Protein AF-A0A8T7M622-F1 (afdb_monomer_lite)

Organism: NCBI:txid3003348

pLDDT: mean 75.1, std 16.13, range [34.84, 95.69]

Structure (mmCIF, N/CA/C/O backbone):
data_AF-A0A8T7M622-F1
#
_entry.id   AF-A0A8T7M622-F1
#
loop_
_atom_site.group_PDB
_atom_site.id
_atom_site.type_symbol
_atom_site.label_atom_id
_atom_site.label_alt_id
_atom_site.label_comp_id
_atom_site.label_asym_id
_atom_site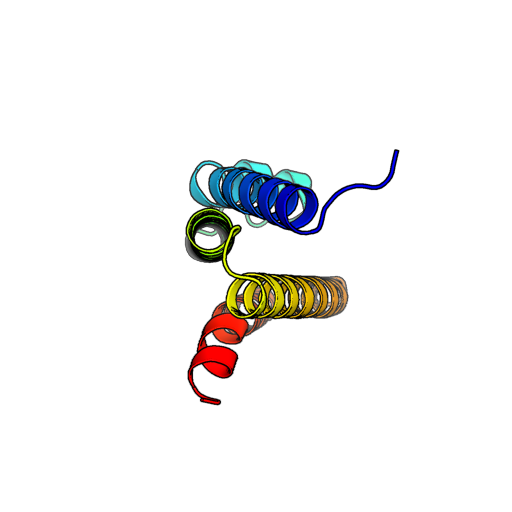.label_entity_id
_atom_site.label_seq_id
_atom_site.pdbx_PDB_ins_code
_atom_site.Cartn_x
_atom_site.Cartn_y
_atom_site.Cartn_z
_atom_site.occupancy
_atom_site.B_iso_or_equiv
_atom_site.auth_seq_id
_atom_site.auth_comp_id
_atom_site.auth_asym_id
_atom_site.auth_atom_id
_atom_site.pdbx_PDB_model_num
ATOM 1 N N . MET A 1 1 ? -14.118 21.130 11.053 1.00 65.12 1 MET A N 1
ATOM 2 C CA . MET A 1 1 ? -14.637 19.750 11.117 1.00 65.12 1 MET A CA 1
ATOM 3 C C . MET A 1 1 ? -13.432 18.848 11.308 1.00 65.12 1 MET A C 1
ATOM 5 O O . MET A 1 1 ? -12.622 18.761 10.395 1.00 65.12 1 MET A O 1
ATOM 9 N N . GLU A 1 2 ? -13.235 18.308 12.510 1.00 79.38 2 GLU A N 1
ATOM 10 C CA . GLU A 1 2 ? -12.122 17.390 12.788 1.00 79.38 2 GLU A CA 1
ATOM 11 C C . GLU A 1 2 ? -12.465 15.999 12.244 1.00 79.38 2 GLU A C 1
ATOM 13 O O . GLU A 1 2 ? -13.593 15.528 12.401 1.00 79.38 2 GLU A O 1
ATOM 18 N N . LEU A 1 3 ? -11.517 15.369 11.548 1.00 83.38 3 LEU A N 1
ATOM 19 C CA . LEU A 1 3 ? -11.685 14.012 11.035 1.00 83.38 3 LEU A CA 1
ATOM 20 C C . LEU A 1 3 ? -11.452 13.011 12.164 1.00 83.38 3 LEU A C 1
ATOM 22 O O . LEU A 1 3 ? -10.461 13.095 12.886 1.00 83.38 3 LEU A O 1
ATOM 26 N N . THR A 1 4 ? -12.343 12.033 12.280 1.00 90.38 4 THR A N 1
ATOM 27 C CA . THR A 1 4 ? -12.177 10.938 13.240 1.00 90.38 4 THR A CA 1
ATOM 28 C C . THR A 1 4 ? -11.049 9.996 12.811 1.00 90.38 4 THR A C 1
ATOM 30 O O . THR A 1 4 ? -10.760 9.825 11.625 1.00 90.38 4 THR A O 1
ATOM 33 N N . GLU A 1 5 ? -10.436 9.319 13.779 1.00 86.94 5 GLU A N 1
ATOM 34 C CA . GLU A 1 5 ? -9.385 8.318 13.545 1.00 86.94 5 GLU A CA 1
ATOM 35 C C . GLU A 1 5 ? -9.823 7.190 12.595 1.00 86.94 5 GLU A C 1
ATOM 37 O O . GLU A 1 5 ? -9.040 6.697 11.774 1.00 86.94 5 GLU A O 1
ATOM 42 N N . GLU A 1 6 ? -11.095 6.801 12.668 1.00 89.38 6 GLU A N 1
ATOM 43 C CA . GLU A 1 6 ? -11.695 5.827 11.759 1.00 89.38 6 GLU A CA 1
ATOM 44 C C . GLU A 1 6 ? -11.784 6.369 10.326 1.00 89.38 6 GLU A C 1
ATOM 46 O O . GLU A 1 6 ? -11.436 5.656 9.380 1.00 89.38 6 GLU A O 1
ATOM 51 N N . GLN A 1 7 ? -12.194 7.630 10.149 1.00 91.44 7 GLN A N 1
ATOM 52 C CA . GLN A 1 7 ? -12.256 8.277 8.835 1.00 91.44 7 GLN A CA 1
ATOM 53 C C . GLN A 1 7 ? -10.866 8.417 8.215 1.00 91.44 7 GLN A C 1
ATOM 55 O O . GLN A 1 7 ? -10.700 8.125 7.031 1.00 91.44 7 GLN A O 1
ATOM 60 N N . ILE A 1 8 ? -9.861 8.789 9.011 1.00 90.62 8 ILE A N 1
ATOM 61 C CA . ILE A 1 8 ? -8.465 8.866 8.562 1.00 90.62 8 ILE A CA 1
ATOM 62 C C . ILE A 1 8 ? -7.993 7.488 8.095 1.00 90.62 8 ILE A C 1
ATOM 64 O O . ILE A 1 8 ? -7.485 7.340 6.985 1.00 90.62 8 ILE A O 1
ATOM 68 N N . THR A 1 9 ? -8.202 6.457 8.912 1.00 90.44 9 THR A N 1
ATOM 69 C CA . THR A 1 9 ? -7.764 5.088 8.597 1.00 90.44 9 THR A CA 1
ATOM 70 C C . THR A 1 9 ? -8.478 4.535 7.370 1.00 90.44 9 THR A C 1
ATOM 72 O O . THR A 1 9 ? -7.855 3.885 6.533 1.00 90.44 9 THR A O 1
ATOM 75 N N . SER A 1 10 ? -9.768 4.831 7.225 1.00 93.06 10 SER A N 1
ATOM 76 C CA . SER A 1 10 ? -10.554 4.434 6.058 1.00 93.06 10 SER A CA 1
ATOM 77 C C . SER A 1 10 ? -10.083 5.146 4.796 1.00 93.06 10 SER A C 1
ATOM 79 O O . SER A 1 10 ? -9.887 4.496 3.774 1.00 93.06 10 SER A O 1
ATOM 81 N N . GLY A 1 11 ? -9.837 6.457 4.871 1.00 93.62 11 GLY A N 1
ATOM 82 C CA . GLY A 1 11 ? -9.311 7.238 3.754 1.00 93.62 11 GLY A CA 1
ATOM 83 C C . GLY A 1 11 ? -7.945 6.732 3.295 1.00 93.62 11 GLY A C 1
ATOM 84 O O . GLY A 1 11 ? -7.749 6.477 2.109 1.00 93.62 11 GLY A O 1
ATOM 85 N N . LEU A 1 12 ? -7.031 6.495 4.239 1.00 91.75 12 LEU A N 1
ATOM 86 C CA . LEU A 1 12 ? -5.716 5.916 3.959 1.00 91.75 12 LEU A CA 1
ATOM 87 C C . LEU A 1 12 ? -5.820 4.496 3.386 1.00 91.75 12 LEU A C 1
ATOM 89 O O . LEU A 1 12 ? -5.111 4.169 2.438 1.00 91.75 12 LEU A O 1
ATOM 93 N N . GLY A 1 13 ? -6.728 3.671 3.912 1.00 90.88 13 GLY A N 1
ATOM 94 C CA . GLY A 1 13 ? -6.964 2.318 3.418 1.00 90.88 13 GLY A CA 1
ATOM 95 C C . GLY A 1 13 ? -7.469 2.299 1.974 1.00 90.88 13 GLY A C 1
ATOM 96 O O . GLY A 1 13 ? -6.921 1.578 1.142 1.00 90.88 13 GLY A O 1
ATOM 97 N N . VAL A 1 14 ? -8.461 3.136 1.646 1.00 95.69 14 VAL A N 1
ATOM 98 C CA . VAL A 1 14 ? -8.970 3.289 0.270 1.00 95.69 14 VAL A CA 1
ATOM 99 C C . VAL A 1 14 ? -7.878 3.813 -0.661 1.00 95.69 14 VAL A C 1
ATOM 101 O O . VAL A 1 14 ? -7.702 3.273 -1.753 1.00 95.69 14 VAL A O 1
ATOM 104 N N . ALA A 1 15 ? -7.117 4.823 -0.232 1.00 92.12 15 ALA A N 1
ATOM 105 C CA . ALA A 1 15 ? -6.020 5.372 -1.021 1.00 92.12 15 ALA A CA 1
ATOM 106 C C . ALA A 1 15 ? -4.944 4.314 -1.318 1.00 92.12 15 ALA A C 1
ATOM 108 O O . ALA A 1 15 ? -4.518 4.189 -2.465 1.00 92.12 15 ALA A O 1
ATOM 109 N N . ALA A 1 16 ? -4.554 3.514 -0.321 1.00 89.75 16 ALA A N 1
ATOM 110 C CA . ALA A 1 16 ? -3.571 2.444 -0.478 1.00 89.75 16 ALA A CA 1
ATOM 111 C C . ALA A 1 16 ? -4.057 1.339 -1.434 1.00 89.75 16 ALA A C 1
ATOM 113 O O . ALA A 1 16 ? -3.309 0.925 -2.319 1.00 89.75 16 ALA A O 1
ATOM 114 N N . VAL A 1 17 ? -5.325 0.918 -1.334 1.00 92.69 17 VAL A N 1
ATOM 115 C CA . VAL A 1 17 ? -5.913 -0.040 -2.290 1.00 92.69 17 VAL A CA 1
ATOM 116 C C . VAL A 1 17 ? -5.957 0.539 -3.704 1.00 92.69 17 VAL A C 1
ATOM 118 O O . VAL A 1 17 ? -5.595 -0.152 -4.654 1.00 92.69 17 VAL A O 1
ATOM 121 N N . GLY A 1 18 ? -6.366 1.800 -3.862 1.00 92.56 18 GLY A N 1
ATOM 122 C CA . GLY A 1 18 ? -6.457 2.454 -5.169 1.00 92.56 18 GLY A CA 1
ATOM 123 C C . GLY A 1 18 ? -5.095 2.615 -5.848 1.00 92.56 18 GLY A C 1
ATOM 124 O O . GLY A 1 18 ? -4.920 2.206 -6.998 1.00 92.56 18 GLY A O 1
ATOM 125 N N . LEU A 1 19 ? -4.110 3.158 -5.126 1.00 87.44 19 LEU A N 1
ATOM 126 C CA . LEU A 1 19 ? -2.736 3.307 -5.615 1.00 87.44 19 LEU A CA 1
ATOM 127 C C . LEU A 1 19 ? -2.104 1.944 -5.915 1.00 87.44 19 LEU A C 1
ATOM 129 O O . LEU A 1 19 ? -1.558 1.743 -7.002 1.00 87.44 19 LEU A O 1
ATOM 133 N N . GLY A 1 20 ? -2.247 0.984 -4.999 1.00 87.62 20 GLY A N 1
ATOM 134 C CA . GLY A 1 20 ? -1.742 -0.369 -5.189 1.00 87.62 20 GLY A CA 1
ATOM 135 C C . GLY A 1 20 ? -2.377 -1.074 -6.391 1.00 87.62 20 GLY A C 1
ATOM 136 O O . GLY A 1 20 ? -1.682 -1.726 -7.171 1.00 87.62 20 GLY A O 1
ATOM 137 N N . GLY A 1 21 ? -3.678 -0.865 -6.611 1.00 90.06 21 GLY A N 1
ATOM 138 C CA . GLY A 1 21 ? -4.406 -1.323 -7.794 1.00 90.06 21 GLY A CA 1
ATOM 139 C C . GLY A 1 21 ? -3.820 -0.776 -9.093 1.00 90.06 21 GLY A C 1
ATOM 140 O O . GLY A 1 21 ? -3.595 -1.539 -10.032 1.00 90.06 21 GLY A O 1
ATOM 141 N N . MET A 1 22 ? -3.492 0.518 -9.143 1.00 87.88 22 MET A N 1
ATOM 142 C CA . MET A 1 22 ? -2.843 1.116 -10.315 1.00 87.88 22 MET A CA 1
ATOM 143 C C . MET A 1 22 ? -1.444 0.540 -10.566 1.00 87.88 22 MET A C 1
ATOM 145 O O . MET A 1 22 ? -1.111 0.235 -11.712 1.00 87.88 22 MET A O 1
ATOM 149 N N . PHE A 1 23 ? -0.642 0.317 -9.523 1.00 84.56 23 PHE A N 1
ATOM 150 C CA . PHE A 1 23 ? 0.667 -0.332 -9.659 1.00 84.56 23 PHE A CA 1
ATOM 151 C C . PHE A 1 23 ? 0.561 -1.795 -10.124 1.00 84.56 23 PHE A C 1
ATOM 153 O O . PHE A 1 23 ? 1.339 -2.234 -10.974 1.00 84.56 23 PHE A O 1
ATOM 160 N N . ALA A 1 24 ? -0.426 -2.543 -9.627 1.00 86.44 24 ALA A N 1
ATOM 161 C CA . ALA A 1 24 ? -0.647 -3.940 -9.994 1.00 86.44 24 ALA A CA 1
ATOM 162 C C . ALA A 1 24 ? -1.190 -4.106 -11.425 1.00 86.44 24 ALA A C 1
ATOM 164 O O . ALA A 1 24 ? -0.706 -4.941 -12.196 1.00 86.44 24 ALA A O 1
ATOM 165 N N . LEU A 1 25 ? -2.184 -3.303 -11.802 1.00 88.88 25 LEU A N 1
ATOM 166 C CA . LEU A 1 25 ? -2.871 -3.434 -13.086 1.00 88.88 25 LEU A CA 1
ATOM 167 C C . LEU A 1 25 ? -2.138 -2.702 -14.214 1.00 88.88 25 LEU A C 1
ATOM 169 O O . LEU A 1 25 ? -2.066 -3.208 -15.334 1.00 88.88 25 LEU A O 1
ATOM 173 N N . LEU A 1 26 ? -1.548 -1.540 -13.923 1.00 88.62 26 LEU A N 1
ATOM 174 C CA . LEU A 1 26 ? -0.972 -0.631 -14.916 1.00 88.62 26 LEU A CA 1
ATOM 175 C C . LEU A 1 26 ? 0.506 -0.276 -14.622 1.00 88.62 26 LEU A C 1
ATOM 177 O O . LEU A 1 26 ? 0.883 0.899 -14.674 1.00 88.62 26 LEU A O 1
ATOM 181 N N . PRO A 1 27 ? 1.410 -1.257 -14.401 1.00 80.56 27 PRO A N 1
ATOM 182 C CA . PRO A 1 27 ? 2.804 -0.982 -14.031 1.00 80.56 27 PRO A CA 1
ATOM 183 C C . PRO A 1 27 ? 3.574 -0.198 -15.107 1.00 80.56 27 PRO A C 1
ATOM 185 O O . PRO A 1 27 ? 4.491 0.561 -14.802 1.00 80.56 27 PRO A O 1
ATOM 188 N N . GLY A 1 28 ? 3.215 -0.354 -16.386 1.00 78.00 28 GLY A N 1
ATOM 189 C CA . GLY A 1 28 ? 3.824 0.404 -17.485 1.00 78.00 28 GLY A CA 1
ATOM 190 C C . GLY A 1 28 ? 3.459 1.892 -17.464 1.00 78.00 28 GLY A C 1
ATOM 191 O O . GLY A 1 28 ? 4.310 2.731 -17.751 1.00 78.00 28 GLY A O 1
ATOM 192 N N . PHE A 1 29 ? 2.221 2.220 -17.086 1.00 82.25 29 PHE A N 1
ATOM 193 C CA . PHE A 1 29 ? 1.767 3.602 -16.931 1.00 82.25 29 PHE A CA 1
ATOM 194 C C . PHE A 1 29 ? 2.435 4.262 -15.721 1.00 82.25 29 PHE A C 1
ATOM 196 O O . PHE A 1 29 ? 2.985 5.354 -15.841 1.00 82.25 29 PHE A O 1
ATOM 203 N N . MET A 1 30 ? 2.493 3.548 -14.593 1.00 77.81 30 MET A N 1
ATOM 204 C CA . MET A 1 30 ? 3.153 4.034 -13.379 1.00 77.81 30 MET A CA 1
ATOM 205 C C . MET A 1 30 ? 4.652 4.283 -13.581 1.00 77.81 30 MET A C 1
ATOM 207 O O . MET A 1 30 ? 5.165 5.299 -13.126 1.00 77.81 30 MET A O 1
ATOM 211 N N . ASN A 1 31 ? 5.343 3.421 -14.335 1.00 72.00 31 ASN A N 1
ATOM 212 C CA . ASN A 1 31 ? 6.731 3.661 -14.743 1.00 72.00 31 ASN A CA 1
ATOM 213 C C . ASN A 1 31 ? 6.897 4.982 -15.501 1.00 72.00 31 ASN A C 1
ATOM 215 O O . ASN A 1 31 ? 7.786 5.767 -15.182 1.00 72.00 31 ASN A O 1
ATOM 219 N N . LYS A 1 32 ? 6.028 5.238 -16.489 1.00 74.38 32 LYS A N 1
ATOM 220 C CA . LYS A 1 32 ? 6.067 6.477 -17.278 1.00 74.38 32 LYS A CA 1
ATOM 221 C C . LYS A 1 32 ? 5.821 7.705 -16.404 1.00 74.38 32 LYS A C 1
ATOM 223 O O . LYS A 1 32 ? 6.567 8.670 -16.519 1.00 74.38 32 LYS A O 1
ATOM 228 N N . MET A 1 33 ? 4.832 7.652 -15.508 1.00 71.25 33 MET A N 1
ATOM 229 C CA . MET A 1 33 ? 4.562 8.749 -14.569 1.00 71.25 33 MET A CA 1
ATOM 230 C C . MET A 1 33 ? 5.719 8.994 -13.598 1.00 71.25 33 MET A C 1
ATOM 232 O O . MET A 1 33 ? 6.013 10.137 -13.274 1.00 71.25 33 MET A O 1
ATOM 236 N N . ALA A 1 34 ? 6.417 7.938 -13.181 1.00 65.06 34 ALA A N 1
ATOM 237 C CA . ALA A 1 34 ? 7.599 8.040 -12.332 1.00 65.06 34 ALA A CA 1
ATOM 238 C C . ALA A 1 34 ? 8.865 8.502 -13.087 1.00 65.06 34 ALA A C 1
ATOM 240 O O . ALA A 1 34 ? 9.942 8.548 -12.496 1.00 65.06 34 ALA A O 1
ATOM 241 N N . GLY A 1 35 ? 8.776 8.792 -14.394 1.00 65.25 35 GLY A N 1
ATOM 242 C CA . GLY A 1 35 ? 9.933 9.123 -15.234 1.00 65.25 35 GLY A CA 1
ATOM 243 C C . GLY A 1 35 ? 10.908 7.953 -15.421 1.00 65.25 35 GLY A C 1
ATOM 244 O O . GLY A 1 35 ? 12.037 8.137 -15.875 1.00 65.25 35 GLY A O 1
ATOM 245 N N . LEU A 1 36 ? 10.489 6.735 -15.070 1.00 65.06 36 LEU A N 1
ATOM 246 C CA . LEU A 1 36 ? 11.303 5.535 -15.147 1.00 65.06 36 LEU A CA 1
ATOM 247 C C . LEU A 1 36 ? 11.167 4.917 -16.537 1.00 65.06 36 LEU A C 1
ATOM 249 O O . LEU A 1 36 ? 10.135 4.348 -16.899 1.00 65.06 36 LEU A O 1
ATOM 253 N N . ASN A 1 37 ? 12.249 4.958 -17.315 1.00 62.56 37 ASN A N 1
ATOM 254 C CA . ASN A 1 37 ? 12.298 4.346 -18.644 1.00 62.56 37 ASN A CA 1
ATOM 255 C C . ASN A 1 37 ? 12.571 2.828 -18.561 1.00 62.56 37 ASN A C 1
ATOM 257 O O . ASN A 1 37 ? 13.494 2.290 -19.164 1.00 62.56 37 ASN A O 1
ATOM 261 N N . LEU A 1 38 ? 11.788 2.143 -17.725 1.00 62.50 38 LEU A N 1
ATOM 262 C CA . LEU A 1 38 ? 11.893 0.710 -17.420 1.00 62.50 38 LEU A CA 1
ATOM 263 C C . LEU A 1 38 ? 10.755 -0.089 -18.039 1.00 62.50 38 LEU A C 1
ATOM 265 O O . LEU A 1 38 ? 10.595 -1.276 -17.755 1.00 62.50 38 LEU A O 1
ATOM 269 N N . SER A 1 39 ? 9.934 0.577 -18.853 1.00 59.34 39 SER A N 1
ATOM 270 C CA . SER A 1 39 ? 8.695 0.004 -19.346 1.00 59.34 39 SER A CA 1
ATOM 271 C C . SER A 1 39 ? 8.924 -1.265 -20.162 1.00 59.34 39 SER A C 1
ATOM 273 O O . SER A 1 39 ? 8.012 -2.071 -20.211 1.00 59.34 39 SER A O 1
ATOM 275 N N . GLU A 1 40 ? 10.111 -1.519 -20.713 1.00 63.19 40 GLU A N 1
ATOM 276 C CA . GLU A 1 40 ? 10.416 -2.739 -21.478 1.00 63.19 40 GLU A CA 1
ATOM 277 C C . GLU A 1 40 ? 10.983 -3.893 -20.634 1.00 63.19 40 GLU A C 1
ATOM 279 O O . GLU A 1 40 ? 11.031 -5.029 -21.096 1.00 63.19 40 GLU A O 1
ATOM 284 N N . ASN A 1 41 ? 11.357 -3.652 -19.373 1.00 71.25 41 ASN A N 1
ATOM 285 C CA . ASN A 1 41 ? 11.938 -4.686 -18.522 1.00 71.25 41 ASN A CA 1
ATOM 286 C C . ASN A 1 41 ? 10.844 -5.464 -17.767 1.00 71.25 41 ASN A C 1
ATOM 288 O O . ASN A 1 41 ? 10.178 -4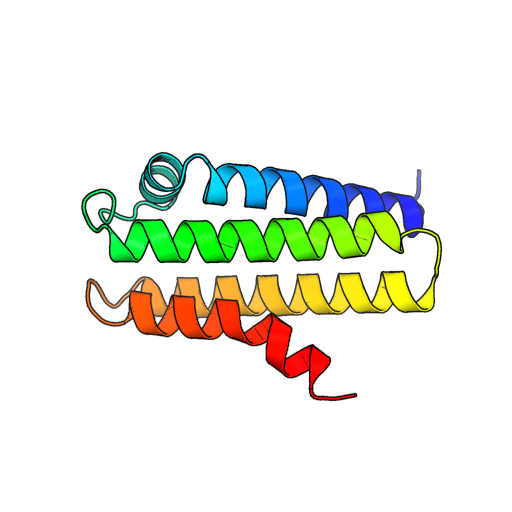.932 -16.873 1.00 71.25 41 ASN A O 1
ATOM 292 N N . MET A 1 42 ? 10.674 -6.745 -18.111 1.00 75.62 42 MET A N 1
ATOM 293 C CA . MET A 1 42 ? 9.682 -7.636 -17.495 1.00 75.62 42 MET A CA 1
ATOM 294 C C . MET A 1 42 ? 9.853 -7.756 -15.974 1.00 75.62 42 MET A C 1
ATOM 296 O O . MET A 1 42 ? 8.865 -7.766 -15.241 1.00 75.62 42 MET A O 1
ATOM 300 N N . GLU A 1 43 ? 11.093 -7.770 -15.489 1.00 71.94 43 GLU A N 1
ATOM 301 C CA . GLU A 1 43 ? 11.407 -7.853 -14.062 1.00 71.94 43 GLU A CA 1
ATOM 302 C C . GLU A 1 43 ? 10.986 -6.575 -13.325 1.00 71.94 43 GLU A C 1
ATOM 304 O O . GLU A 1 43 ? 10.360 -6.639 -12.269 1.00 71.94 43 GLU A O 1
ATOM 309 N N . SER A 1 44 ? 11.225 -5.402 -13.919 1.00 70.31 44 SER A N 1
ATOM 310 C CA . SER A 1 44 ? 10.779 -4.121 -13.355 1.00 70.31 44 SER A CA 1
ATOM 311 C C . SER A 1 44 ? 9.255 -4.024 -13.285 1.00 70.31 44 SER A C 1
ATOM 313 O O . SER A 1 44 ? 8.716 -3.535 -12.293 1.00 70.31 44 SER A O 1
ATOM 315 N N . ARG A 1 45 ? 8.540 -4.537 -14.298 1.00 76.44 45 ARG A N 1
ATOM 316 C CA . ARG A 1 45 ? 7.071 -4.625 -14.265 1.00 76.44 45 ARG A CA 1
ATOM 317 C C . ARG A 1 45 ? 6.589 -5.549 -13.148 1.00 76.44 45 ARG A C 1
ATOM 319 O O . ARG A 1 45 ? 5.631 -5.201 -12.466 1.00 76.44 45 ARG A O 1
ATOM 326 N N . LEU A 1 46 ? 7.240 -6.698 -12.950 1.00 81.00 46 LEU A N 1
ATOM 327 C CA . LEU A 1 46 ? 6.896 -7.630 -11.875 1.00 81.00 46 LEU A CA 1
ATOM 328 C C . LEU A 1 46 ? 7.091 -6.990 -10.497 1.00 81.00 46 LEU A C 1
ATOM 330 O O . LEU A 1 46 ? 6.199 -7.078 -9.661 1.00 81.00 46 LEU A O 1
ATOM 334 N N . MET A 1 47 ? 8.202 -6.288 -10.272 1.00 76.00 47 MET A N 1
ATOM 335 C CA . MET A 1 47 ? 8.452 -5.624 -8.990 1.00 76.00 47 MET A CA 1
ATOM 336 C C . MET A 1 47 ? 7.424 -4.535 -8.673 1.00 76.00 47 MET A C 1
ATOM 338 O O . MET A 1 47 ? 6.958 -4.449 -7.543 1.00 76.00 47 MET A O 1
ATOM 342 N N . ILE A 1 48 ? 7.003 -3.750 -9.667 1.00 77.94 48 ILE A N 1
ATOM 343 C CA . ILE A 1 48 ? 5.954 -2.737 -9.467 1.00 77.94 48 ILE A CA 1
ATOM 344 C C . ILE A 1 48 ? 4.611 -3.393 -9.159 1.00 77.94 48 ILE A C 1
ATOM 346 O O . ILE A 1 48 ? 3.870 -2.901 -8.313 1.00 77.94 48 ILE A O 1
ATOM 350 N N . ARG A 1 49 ? 4.312 -4.540 -9.779 1.00 85.31 49 ARG A N 1
ATOM 351 C CA . ARG A 1 49 ? 3.116 -5.312 -9.426 1.00 85.31 49 ARG A CA 1
ATOM 352 C C . ARG A 1 49 ? 3.159 -5.811 -7.989 1.00 85.31 49 ARG A C 1
ATOM 354 O O . ARG A 1 49 ? 2.149 -5.718 -7.302 1.00 85.31 49 ARG A O 1
ATOM 361 N N . LEU A 1 50 ? 4.313 -6.300 -7.533 1.00 83.06 50 LEU A N 1
ATOM 362 C CA . LEU A 1 50 ? 4.506 -6.735 -6.149 1.00 83.06 50 LEU A CA 1
ATOM 363 C C . LEU A 1 50 ? 4.353 -5.571 -5.163 1.00 83.06 50 LEU A C 1
ATOM 365 O O . LEU A 1 50 ? 3.681 -5.729 -4.147 1.00 83.06 50 LEU A O 1
ATOM 369 N N . LEU A 1 51 ? 4.894 -4.394 -5.491 1.00 80.06 51 LEU A N 1
ATOM 370 C CA . LEU A 1 51 ? 4.690 -3.175 -4.707 1.00 80.06 51 LEU A CA 1
ATOM 371 C C . LEU A 1 51 ? 3.200 -2.796 -4.652 1.00 80.06 51 LEU A C 1
ATOM 373 O O . LEU A 1 51 ? 2.662 -2.526 -3.583 1.00 80.06 51 LEU A O 1
ATOM 377 N N . GLY A 1 52 ? 2.498 -2.894 -5.783 1.00 86.31 52 GLY A N 1
ATOM 378 C CA . GLY A 1 52 ? 1.054 -2.684 -5.837 1.00 86.31 52 GLY A CA 1
ATOM 379 C C . GLY A 1 52 ? 0.261 -3.669 -4.979 1.00 86.31 52 GLY A C 1
ATOM 380 O O . GLY A 1 52 ? -0.603 -3.268 -4.205 1.00 86.31 52 GLY A O 1
ATOM 381 N N . MET A 1 53 ? 0.589 -4.960 -5.050 1.00 88.44 53 MET A N 1
ATOM 382 C CA . MET A 1 53 ? -0.018 -6.000 -4.211 1.00 88.44 53 MET A CA 1
ATOM 383 C C . MET A 1 53 ? 0.233 -5.765 -2.715 1.00 88.44 53 MET A C 1
ATOM 385 O O . MET A 1 53 ? -0.664 -6.000 -1.901 1.00 88.44 53 MET A O 1
ATOM 389 N N . ARG A 1 54 ? 1.426 -5.281 -2.348 1.00 87.25 54 ARG A N 1
ATOM 390 C CA . ARG A 1 54 ? 1.779 -4.891 -0.974 1.00 87.25 54 ARG A CA 1
ATOM 391 C C . ARG A 1 54 ? 0.856 -3.778 -0.473 1.00 87.25 54 ARG A C 1
ATOM 393 O O . ARG A 1 54 ? 0.294 -3.899 0.615 1.00 87.25 54 ARG A O 1
ATOM 400 N N . ASP A 1 55 ? 0.661 -2.736 -1.274 1.00 87.88 55 ASP A N 1
ATOM 401 C CA . ASP A 1 55 ? -0.170 -1.581 -0.914 1.00 87.88 55 ASP A CA 1
ATOM 402 C C . ASP A 1 55 ? -1.659 -1.938 -0.846 1.00 87.88 55 ASP A C 1
ATOM 404 O O . ASP A 1 55 ? -2.344 -1.529 0.092 1.00 87.88 55 ASP A O 1
ATOM 408 N N . ILE A 1 56 ? -2.140 -2.798 -1.753 1.00 90.44 56 ILE A N 1
ATOM 409 C CA . ILE A 1 56 ? -3.489 -3.380 -1.668 1.00 90.44 56 ILE A CA 1
ATOM 410 C C . ILE A 1 56 ? -3.655 -4.147 -0.357 1.00 90.44 56 ILE A C 1
ATOM 412 O O . ILE A 1 56 ? -4.651 -3.961 0.339 1.00 90.44 56 ILE A O 1
ATOM 416 N N . SER A 1 57 ? -2.685 -4.992 -0.000 1.00 89.88 57 SER A N 1
ATOM 417 C CA . SER A 1 57 ? -2.753 -5.815 1.212 1.00 89.88 57 SER A CA 1
ATOM 418 C C . SER A 1 57 ? -2.757 -4.959 2.480 1.00 89.88 57 SER A C 1
ATOM 420 O O . SER A 1 57 ? -3.548 -5.208 3.390 1.00 89.88 57 SER A O 1
ATOM 422 N N . MET A 1 58 ? -1.930 -3.910 2.528 1.00 88.12 58 MET A N 1
ATOM 423 C CA . MET A 1 58 ? -1.946 -2.937 3.623 1.00 88.12 58 MET A CA 1
ATOM 424 C C . MET A 1 58 ? -3.268 -2.179 3.705 1.00 88.12 58 MET A C 1
ATOM 426 O O . MET A 1 58 ? -3.854 -2.086 4.784 1.00 88.12 58 MET A O 1
ATOM 430 N N . GLY A 1 59 ? -3.760 -1.665 2.577 1.00 89.19 59 GLY A N 1
ATOM 431 C CA . GLY A 1 59 ? -5.020 -0.935 2.532 1.00 89.19 59 GLY A CA 1
ATOM 432 C C . GLY A 1 59 ? -6.208 -1.807 2.940 1.00 89.19 59 GLY A C 1
ATOM 433 O O . GLY A 1 59 ? -7.044 -1.380 3.735 1.00 89.19 59 GLY A O 1
ATOM 434 N N . ALA A 1 60 ? -6.240 -3.066 2.4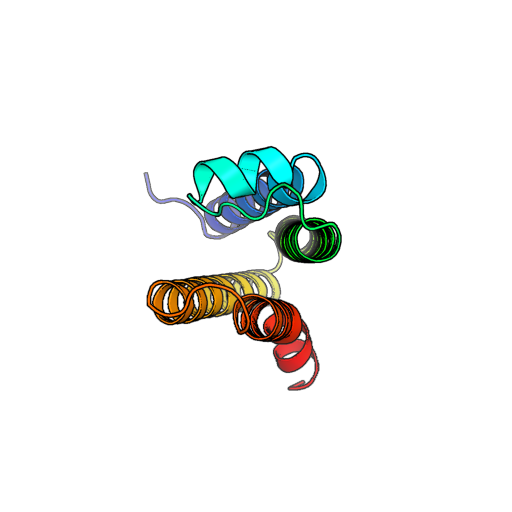99 1.00 91.38 60 ALA A N 1
ATOM 435 C CA . ALA A 1 60 ? -7.220 -4.049 2.948 1.00 91.38 60 ALA A CA 1
ATOM 436 C C . ALA A 1 60 ? -7.114 -4.300 4.462 1.00 91.38 60 ALA A C 1
ATOM 438 O O . ALA A 1 60 ? -8.126 -4.262 5.158 1.00 91.38 60 ALA A O 1
ATOM 439 N N . GLY A 1 61 ? -5.900 -4.475 4.996 1.00 88.38 61 GLY A N 1
ATOM 440 C CA . GLY A 1 61 ? -5.653 -4.620 6.433 1.00 88.38 61 GLY A CA 1
ATOM 441 C C . GLY A 1 61 ? -6.180 -3.444 7.262 1.00 88.38 61 GLY A C 1
ATOM 442 O O . GLY A 1 61 ? -6.826 -3.659 8.292 1.00 88.38 61 GLY A O 1
ATOM 443 N N . MET A 1 62 ? -5.985 -2.215 6.777 1.00 89.06 62 MET A N 1
ATOM 444 C CA . MET A 1 62 ? -6.535 -0.993 7.374 1.00 89.06 62 MET A CA 1
ATOM 445 C C . MET A 1 62 ? -8.061 -0.979 7.346 1.00 89.06 62 MET A C 1
ATOM 447 O O . MET A 1 62 ? -8.691 -0.746 8.375 1.00 89.06 62 MET A O 1
ATOM 451 N N . LEU A 1 63 ? -8.665 -1.268 6.192 1.00 92.69 63 LEU A N 1
ATOM 452 C CA . LEU A 1 63 ? -10.120 -1.265 6.036 1.00 92.69 63 LEU A CA 1
ATOM 453 C C . LEU A 1 63 ? -10.802 -2.337 6.891 1.00 92.69 63 LEU A C 1
ATOM 455 O O . LEU A 1 63 ? -11.875 -2.075 7.430 1.00 92.69 63 LEU A O 1
ATOM 459 N N . LEU A 1 64 ? -10.174 -3.505 7.048 1.00 92.44 64 LEU A N 1
ATOM 460 C CA . LEU A 1 64 ? -10.676 -4.608 7.871 1.00 92.44 64 LEU A CA 1
ATOM 461 C C . LEU A 1 64 ? -10.549 -4.344 9.378 1.00 92.44 64 LEU A C 1
ATOM 463 O O . LEU A 1 64 ? -11.309 -4.910 10.160 1.00 92.44 64 LEU A O 1
ATOM 467 N N . ASN A 1 65 ? -9.607 -3.496 9.801 1.00 89.62 65 ASN A N 1
ATOM 468 C CA . ASN A 1 65 ? -9.340 -3.218 11.217 1.00 89.62 65 ASN A CA 1
ATOM 469 C C . ASN A 1 65 ? -9.663 -1.775 11.637 1.00 89.62 65 ASN A C 1
ATOM 471 O O . ASN A 1 65 ? -9.315 -1.377 12.747 1.00 89.62 65 ASN A O 1
ATOM 475 N N . ARG A 1 66 ? -10.349 -0.996 10.790 1.00 87.38 66 ARG A N 1
ATOM 476 C CA . ARG A 1 66 ? -10.618 0.439 11.007 1.00 87.38 66 ARG A CA 1
ATOM 477 C C . ARG A 1 66 ? -11.361 0.765 12.307 1.00 87.38 66 ARG A C 1
ATOM 479 O O . ARG A 1 66 ? -11.153 1.837 12.861 1.00 87.38 66 ARG A O 1
ATOM 486 N N . THR A 1 67 ? -12.174 -0.164 12.808 1.00 88.44 67 THR A N 1
ATOM 487 C CA . THR A 1 67 ? -12.971 -0.019 14.039 1.00 88.44 67 THR A CA 1
ATOM 488 C C . THR A 1 67 ? -12.224 -0.447 15.306 1.00 88.44 67 THR A C 1
ATOM 490 O O . THR A 1 67 ? -12.722 -0.237 16.408 1.00 88.44 67 THR A O 1
ATOM 493 N N . LYS A 1 68 ? -11.035 -1.056 15.183 1.00 89.19 68 LYS A N 1
ATOM 494 C CA . LYS A 1 68 ? -10.216 -1.524 16.312 1.00 89.19 68 LYS A CA 1
ATOM 495 C C . LYS A 1 68 ? -9.091 -0.516 16.579 1.00 89.19 68 LYS A C 1
ATOM 497 O O . LYS A 1 68 ? -8.159 -0.469 15.775 1.00 89.19 68 LYS A O 1
ATOM 502 N N . PRO A 1 69 ? -9.109 0.251 17.686 1.00 84.31 69 PRO A N 1
ATOM 503 C CA . PRO A 1 69 ? -8.176 1.364 17.896 1.00 84.31 69 PRO A CA 1
ATOM 504 C C . PRO A 1 69 ? -6.696 0.964 17.812 1.00 84.31 69 PRO A C 1
ATOM 506 O O . PRO A 1 69 ? -5.928 1.572 17.068 1.00 84.31 69 PRO A O 1
ATOM 509 N N . GLU A 1 70 ? -6.303 -0.103 18.509 1.00 88.62 70 GLU A N 1
ATOM 510 C CA . GLU A 1 70 ? -4.906 -0.555 18.556 1.00 88.62 70 GLU A CA 1
ATOM 511 C C . GLU A 1 70 ? -4.413 -1.090 17.207 1.00 88.62 70 GLU A C 1
ATOM 513 O O . GLU A 1 70 ? -3.320 -0.747 16.750 1.00 88.62 70 GLU A O 1
ATOM 518 N N . ALA A 1 71 ? -5.232 -1.904 16.536 1.00 83.69 71 ALA A N 1
ATOM 519 C CA . ALA A 1 71 ? -4.891 -2.461 15.231 1.00 83.69 71 ALA A CA 1
ATOM 520 C C . ALA A 1 71 ? -4.842 -1.361 14.160 1.00 83.69 71 ALA A C 1
ATOM 522 O O . ALA A 1 71 ? -3.920 -1.322 13.348 1.00 83.69 71 ALA A O 1
ATOM 523 N N . SER A 1 72 ? -5.794 -0.428 14.193 1.00 83.06 72 SER A N 1
ATOM 524 C CA . SER A 1 72 ? -5.836 0.746 13.322 1.00 83.06 72 SER A CA 1
ATOM 525 C C . SER A 1 72 ? -4.570 1.602 13.463 1.00 83.06 72 SER A C 1
ATOM 527 O O . SER A 1 72 ? -3.919 1.930 12.467 1.00 83.06 72 SER A O 1
ATOM 529 N N . GLN A 1 73 ? -4.133 1.869 14.699 1.00 87.12 73 GLN A N 1
ATOM 530 C CA . GLN A 1 73 ? -2.889 2.596 14.955 1.00 87.12 73 GLN A CA 1
ATOM 531 C C . GLN A 1 73 ? -1.656 1.850 14.422 1.00 87.12 73 GLN A C 1
ATOM 533 O O . GLN A 1 73 ? -0.768 2.472 13.836 1.00 87.12 73 GLN A O 1
ATOM 538 N N . GLN A 1 74 ? -1.595 0.527 14.592 1.00 88.62 74 GLN A N 1
ATOM 539 C CA . GLN A 1 74 ? -0.494 -0.294 14.078 1.00 88.62 74 GLN A CA 1
ATOM 540 C C . GLN A 1 74 ? -0.415 -0.247 12.554 1.00 88.62 74 GLN A C 1
ATOM 542 O O . GLN A 1 74 ? 0.659 0.002 12.011 1.00 88.62 74 GLN A O 1
ATOM 547 N N . TRP A 1 75 ? -1.542 -0.399 11.859 1.00 86.38 75 TRP A N 1
ATOM 548 C CA . TRP A 1 75 ? -1.563 -0.323 10.401 1.00 86.38 75 TRP A CA 1
ATOM 549 C C . TRP A 1 75 ? -1.145 1.051 9.871 1.00 86.38 75 TRP A C 1
ATOM 551 O O . TRP A 1 75 ? -0.386 1.122 8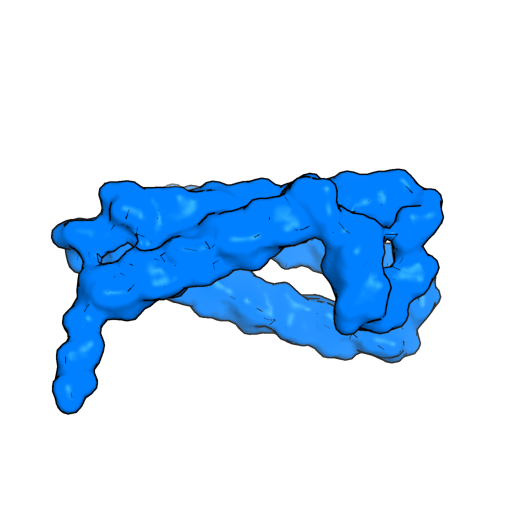.906 1.00 86.38 75 TRP A O 1
ATOM 561 N N . ARG A 1 76 ? -1.558 2.146 10.523 1.00 87.31 76 ARG A N 1
ATOM 562 C CA . ARG A 1 76 ? -1.090 3.494 10.157 1.00 87.31 76 ARG A CA 1
ATOM 563 C C . ARG A 1 76 ? 0.419 3.653 10.333 1.00 87.31 76 ARG A C 1
ATOM 565 O O . ARG A 1 76 ? 1.059 4.271 9.488 1.00 87.31 76 ARG A O 1
ATOM 572 N N . ARG A 1 77 ? 1.002 3.083 11.396 1.00 89.12 77 ARG A N 1
ATOM 573 C CA . ARG A 1 77 ? 2.461 3.088 11.607 1.00 89.12 77 ARG A CA 1
ATOM 574 C C . ARG A 1 77 ? 3.191 2.297 10.523 1.00 89.12 77 ARG A C 1
ATOM 576 O O . ARG A 1 77 ? 4.184 2.791 10.002 1.00 89.12 77 ARG A O 1
ATOM 583 N N . ILE A 1 78 ? 2.680 1.120 10.154 1.00 86.00 78 ILE A N 1
ATOM 584 C CA . ILE A 1 78 ? 3.235 0.305 9.060 1.00 86.00 78 ILE A CA 1
ATOM 585 C C . ILE A 1 78 ? 3.194 1.085 7.742 1.00 86.00 78 ILE A C 1
ATOM 587 O O . ILE A 1 78 ? 4.203 1.160 7.043 1.00 86.00 78 ILE A O 1
ATOM 591 N N . LEU A 1 79 ? 2.056 1.712 7.428 1.00 85.88 79 LEU A N 1
ATOM 592 C CA . LEU A 1 79 ? 1.904 2.522 6.2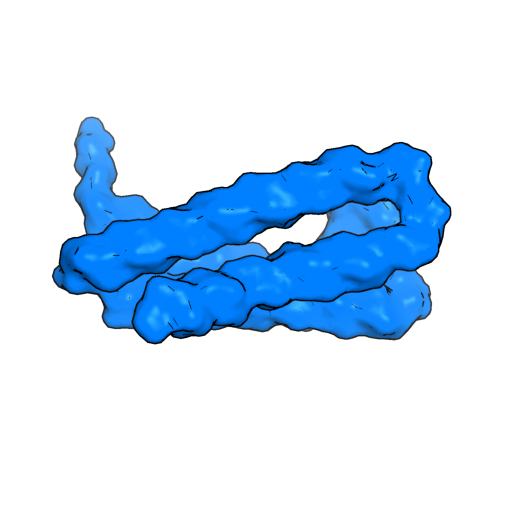20 1.00 85.88 79 LEU A CA 1
ATOM 593 C C . LEU A 1 79 ? 2.890 3.698 6.204 1.00 85.88 79 LEU A C 1
ATOM 595 O O . LEU A 1 79 ? 3.568 3.912 5.203 1.00 85.88 79 LEU A O 1
ATOM 599 N N . ALA A 1 80 ? 3.006 4.432 7.313 1.00 85.19 80 ALA A N 1
ATOM 600 C CA . ALA A 1 80 ? 3.933 5.555 7.431 1.00 85.19 80 ALA A CA 1
ATOM 601 C C . ALA A 1 80 ? 5.396 5.111 7.275 1.00 85.19 80 ALA A C 1
ATOM 603 O O . ALA A 1 80 ? 6.159 5.743 6.547 1.00 85.19 80 ALA A O 1
ATOM 604 N N . PHE A 1 81 ? 5.781 4.001 7.911 1.00 84.25 81 PHE A N 1
ATOM 605 C CA . PHE A 1 81 ? 7.124 3.442 7.790 1.00 84.25 81 PHE A CA 1
ATOM 606 C C . PHE A 1 81 ? 7.445 3.036 6.347 1.00 84.25 81 PHE A C 1
ATOM 608 O O . PHE A 1 81 ? 8.519 3.366 5.838 1.00 84.25 81 PHE A O 1
ATOM 615 N N . ASN A 1 82 ? 6.504 2.380 5.664 1.00 82.44 82 ASN A N 1
ATOM 616 C CA . ASN A 1 82 ? 6.678 2.006 4.264 1.00 82.44 82 ASN A CA 1
ATOM 617 C C . ASN A 1 82 ? 6.765 3.233 3.357 1.00 82.44 82 ASN A C 1
ATOM 619 O O . ASN A 1 82 ? 7.666 3.285 2.532 1.00 82.44 82 ASN A O 1
ATOM 623 N N . ALA A 1 83 ? 5.929 4.253 3.556 1.00 82.00 83 ALA A N 1
ATOM 624 C CA . ALA A 1 83 ? 5.999 5.490 2.780 1.00 82.00 83 ALA A CA 1
ATOM 625 C C . ALA A 1 83 ? 7.353 6.204 2.943 1.00 82.00 83 ALA A C 1
ATOM 627 O O . ALA A 1 83 ? 7.951 6.630 1.957 1.00 82.00 83 ALA A O 1
ATOM 628 N N . ILE A 1 84 ? 7.877 6.290 4.171 1.00 81.75 84 ILE A N 1
ATOM 629 C CA . ILE A 1 84 ? 9.208 6.860 4.437 1.00 81.75 84 ILE A CA 1
ATOM 630 C C . ILE A 1 84 ? 10.293 6.028 3.751 1.00 81.75 84 ILE A C 1
ATOM 632 O O . ILE A 1 84 ? 11.189 6.582 3.117 1.00 81.75 84 ILE A O 1
ATOM 636 N N . THR A 1 85 ? 10.204 4.703 3.855 1.00 79.62 85 THR A N 1
ATOM 637 C CA . THR A 1 85 ? 11.164 3.773 3.251 1.00 79.62 85 THR A CA 1
ATOM 638 C C . THR A 1 85 ? 11.146 3.871 1.727 1.00 79.62 85 THR A C 1
ATOM 640 O O . THR A 1 85 ? 12.204 3.963 1.108 1.00 79.62 85 THR A O 1
ATOM 643 N N . ASP A 1 86 ? 9.961 3.934 1.123 1.00 77.81 86 ASP A N 1
ATOM 644 C CA . ASP A 1 86 ? 9.773 4.102 -0.314 1.00 77.81 86 ASP A CA 1
ATOM 645 C C . ASP A 1 86 ? 10.364 5.434 -0.787 1.00 77.81 86 ASP A C 1
ATOM 647 O O . ASP A 1 86 ? 11.123 5.439 -1.750 1.00 77.81 86 ASP A O 1
ATOM 651 N N . VAL A 1 87 ? 10.101 6.549 -0.091 1.00 75.06 87 VAL A N 1
ATOM 652 C CA . VAL A 1 87 ? 10.673 7.868 -0.422 1.00 75.06 87 VAL A CA 1
ATOM 653 C C . VAL A 1 87 ? 12.194 7.879 -0.269 1.00 75.06 87 VAL A C 1
ATOM 655 O O . VAL A 1 87 ? 12.893 8.360 -1.161 1.00 75.06 87 VAL A O 1
ATOM 658 N N . ALA A 1 88 ? 12.723 7.334 0.829 1.00 75.81 88 ALA A N 1
ATOM 659 C CA . ALA A 1 88 ? 14.160 7.272 1.074 1.00 75.81 88 ALA A CA 1
ATOM 660 C C . ALA A 1 88 ? 14.866 6.457 -0.012 1.00 75.81 88 ALA A C 1
ATOM 662 O O . ALA A 1 88 ? 15.877 6.885 -0.569 1.00 75.81 88 ALA A O 1
ATOM 663 N N . LEU A 1 89 ? 14.302 5.302 -0.362 1.00 69.69 89 LEU A N 1
ATOM 664 C CA . LEU A 1 89 ? 14.842 4.457 -1.412 1.00 69.69 89 LEU A CA 1
ATOM 665 C C . LEU A 1 89 ? 14.689 5.150 -2.769 1.00 69.69 89 LEU A C 1
ATOM 667 O O . LEU A 1 89 ? 15.680 5.295 -3.474 1.00 69.69 89 LEU A O 1
ATOM 671 N N . PHE A 1 90 ? 13.530 5.703 -3.117 1.00 69.31 90 PHE A N 1
ATOM 672 C CA . PHE A 1 90 ? 13.363 6.434 -4.375 1.00 69.31 90 PHE A CA 1
ATOM 673 C C . PHE A 1 90 ? 14.373 7.588 -4.518 1.00 69.31 90 PHE A C 1
ATOM 675 O O . PHE A 1 90 ? 15.024 7.714 -5.556 1.00 69.31 90 PHE A O 1
ATOM 682 N N . GLY A 1 91 ? 14.601 8.356 -3.446 1.00 67.25 91 GLY A N 1
ATOM 683 C CA . GLY A 1 91 ? 15.620 9.407 -3.385 1.00 67.25 91 GLY A CA 1
ATOM 684 C C . GLY A 1 91 ? 17.048 8.889 -3.591 1.00 67.25 91 GLY A C 1
ATOM 685 O O . GLY A 1 91 ? 17.823 9.488 -4.335 1.00 67.25 91 GLY A O 1
ATOM 686 N N . LEU A 1 92 ? 17.390 7.736 -3.009 1.00 65.88 92 LEU A N 1
ATOM 687 C CA . LEU A 1 92 ? 18.676 7.062 -3.230 1.00 65.88 92 LEU A CA 1
ATOM 688 C C . LEU A 1 92 ? 18.820 6.476 -4.647 1.00 65.88 92 LEU A C 1
ATOM 690 O O . LEU A 1 92 ? 19.946 6.240 -5.096 1.00 65.88 92 LEU A O 1
ATOM 694 N N . ALA A 1 93 ? 17.710 6.226 -5.348 1.00 59.84 93 ALA A N 1
ATOM 695 C CA . ALA A 1 93 ? 17.695 5.682 -6.706 1.00 59.84 93 ALA A CA 1
ATOM 696 C C . ALA A 1 93 ? 17.929 6.747 -7.790 1.00 59.84 93 ALA A C 1
ATOM 698 O O . ALA A 1 93 ? 18.536 6.433 -8.816 1.00 59.84 93 ALA A O 1
ATOM 699 N N . LEU A 1 94 ? 17.491 7.993 -7.562 1.00 58.62 94 LEU A N 1
ATOM 700 C CA . LEU A 1 94 ? 17.600 9.104 -8.522 1.00 58.62 94 LEU A CA 1
ATOM 701 C C . LEU A 1 94 ? 19.018 9.315 -9.109 1.00 58.62 94 LEU A C 1
ATOM 703 O O . LEU A 1 94 ? 19.113 9.561 -10.310 1.00 58.62 94 LEU A O 1
ATOM 707 N N . PRO A 1 95 ? 20.133 9.165 -8.359 1.00 57.41 95 PRO A N 1
ATOM 708 C CA . PRO A 1 95 ? 21.476 9.387 -8.904 1.00 57.41 95 PRO A CA 1
ATOM 709 C C . PRO A 1 95 ? 22.087 8.181 -9.643 1.00 57.41 95 PRO A C 1
ATOM 711 O O . PRO A 1 95 ? 23.149 8.321 -10.247 1.00 57.41 95 PRO A O 1
ATOM 714 N N . ARG A 1 96 ? 21.509 6.970 -9.563 1.00 52.38 96 ARG A N 1
ATOM 715 C CA . ARG A 1 96 ? 22.173 5.728 -10.020 1.00 52.38 96 ARG A CA 1
ATOM 716 C C . ARG A 1 96 ? 21.286 4.901 -10.949 1.00 52.38 96 ARG A C 1
ATOM 718 O O . ARG A 1 96 ? 20.624 3.941 -10.563 1.00 52.38 96 ARG A O 1
ATOM 725 N N . SER A 1 97 ? 21.352 5.280 -12.220 1.00 52.97 97 SER A N 1
ATOM 726 C CA . SER A 1 97 ? 20.703 4.647 -13.367 1.00 52.97 97 SER A CA 1
ATOM 727 C C . SER A 1 97 ? 21.138 3.175 -13.546 1.00 52.97 97 SER A C 1
ATOM 729 O O . SER A 1 97 ? 22.317 2.879 -13.717 1.00 52.97 97 SER A O 1
ATOM 731 N N . LYS A 1 98 ? 20.155 2.263 -13.551 1.00 52.28 98 LYS A N 1
ATOM 732 C CA . LYS A 1 98 ? 20.134 0.900 -14.144 1.00 52.28 98 LYS A CA 1
ATOM 733 C C . LYS A 1 98 ? 20.331 -0.354 -13.274 1.00 52.28 98 LYS A C 1
ATOM 735 O O . LYS A 1 98 ? 19.539 -1.268 -13.481 1.00 52.28 98 LYS A O 1
ATOM 740 N N . SER A 1 99 ? 21.268 -0.472 -12.321 1.00 46.84 99 SER A N 1
ATOM 741 C CA . SER A 1 99 ? 21.475 -1.784 -11.638 1.00 46.84 99 SER A CA 1
ATOM 742 C C . SER A 1 99 ? 20.904 -1.919 -10.216 1.00 46.84 99 SER A C 1
ATOM 744 O O . SER A 1 99 ? 20.536 -3.022 -9.819 1.00 46.84 99 SER A O 1
ATOM 746 N N . LYS A 1 100 ? 20.751 -0.823 -9.457 1.00 54.59 100 LYS A N 1
ATOM 747 C CA . LYS A 1 100 ? 20.363 -0.881 -8.027 1.00 54.59 100 LYS A CA 1
ATOM 748 C C . LYS A 1 100 ? 18.875 -0.692 -7.729 1.00 54.59 100 LYS A C 1
ATOM 750 O O . LYS A 1 100 ? 18.456 -0.927 -6.600 1.00 54.59 100 LYS A O 1
ATOM 755 N N . LEU A 1 101 ? 18.065 -0.334 -8.725 1.00 56.44 101 LEU A N 1
ATOM 756 C CA . LEU A 1 101 ? 16.615 -0.196 -8.552 1.00 56.44 101 LEU A CA 1
ATOM 757 C C . LEU A 1 101 ? 15.948 -1.526 -8.153 1.00 56.44 101 LEU A C 1
ATOM 759 O O . LEU A 1 101 ? 15.001 -1.538 -7.374 1.00 56.44 101 LEU A O 1
ATOM 763 N N . LYS A 1 102 ? 16.493 -2.646 -8.639 1.00 52.44 102 LYS A N 1
ATOM 764 C CA . LYS A 1 102 ? 16.052 -4.005 -8.296 1.00 52.44 102 LYS A CA 1
ATOM 765 C C . LYS A 1 102 ? 16.259 -4.312 -6.810 1.00 52.44 102 LYS A C 1
ATOM 767 O O . LYS A 1 102 ? 15.348 -4.773 -6.135 1.00 52.44 102 LYS A O 1
ATOM 772 N N . THR A 1 103 ? 17.438 -3.982 -6.278 1.00 51.91 103 THR A N 1
ATOM 773 C CA . THR A 1 103 ? 17.758 -4.129 -4.849 1.00 51.91 103 THR A CA 1
ATOM 774 C C . THR A 1 103 ? 16.910 -3.195 -3.988 1.00 51.91 103 THR A C 1
ATOM 776 O O . THR A 1 103 ? 16.420 -3.603 -2.943 1.00 51.91 103 THR A O 1
ATOM 779 N N . LEU A 1 104 ? 16.674 -1.964 -4.444 1.00 55.88 104 LEU A N 1
ATOM 780 C CA . LEU A 1 104 ? 15.822 -1.001 -3.747 1.00 55.88 104 LEU A CA 1
ATOM 781 C C . LEU A 1 104 ? 14.369 -1.462 -3.636 1.00 55.88 104 LEU A C 1
ATOM 783 O O . LEU A 1 104 ? 13.799 -1.404 -2.551 1.00 55.88 104 LEU A O 1
ATOM 787 N N . MET A 1 105 ? 13.788 -1.951 -4.735 1.00 55.53 105 MET A N 1
ATOM 788 C CA . MET A 1 105 ? 12.418 -2.462 -4.721 1.00 55.53 105 MET A CA 1
ATOM 789 C C . MET A 1 105 ? 12.290 -3.767 -3.922 1.00 55.53 105 MET A C 1
ATOM 791 O O . MET A 1 105 ? 11.244 -4.038 -3.337 1.00 55.53 105 MET A O 1
ATOM 795 N N . ALA A 1 106 ? 13.354 -4.571 -3.833 1.00 51.00 106 ALA A N 1
ATOM 796 C CA . ALA A 1 106 ? 13.381 -5.736 -2.950 1.00 51.00 106 ALA A CA 1
ATOM 797 C C . ALA A 1 106 ? 13.352 -5.316 -1.467 1.00 51.00 106 ALA A C 1
ATOM 799 O O . ALA A 1 106 ? 12.627 -5.911 -0.670 1.00 51.00 106 ALA A O 1
ATOM 800 N N . ILE A 1 107 ? 14.074 -4.246 -1.111 1.00 52.78 107 ILE A N 1
ATOM 801 C CA . ILE A 1 107 ? 14.113 -3.707 0.254 1.00 52.78 107 ILE A CA 1
ATOM 802 C C . ILE A 1 107 ? 12.763 -3.068 0.635 1.00 52.78 107 ILE A C 1
ATOM 804 O O . ILE A 1 107 ? 12.233 -3.404 1.695 1.00 52.78 107 ILE A O 1
ATOM 808 N N . THR A 1 108 ? 12.139 -2.251 -0.227 1.00 58.41 108 THR A N 1
ATOM 809 C CA . THR A 1 108 ? 10.793 -1.682 0.035 1.00 58.41 108 THR A CA 1
ATOM 810 C C . THR A 1 108 ? 9.709 -2.752 0.194 1.00 58.41 108 THR A C 1
ATOM 812 O O . THR A 1 108 ? 8.760 -2.574 0.959 1.00 58.41 108 THR A O 1
ATOM 815 N N . THR A 1 109 ? 9.837 -3.884 -0.505 1.00 55.47 109 THR A N 1
ATOM 816 C CA . THR A 1 109 ? 8.886 -5.003 -0.394 1.00 55.47 109 THR A CA 1
ATOM 817 C C . THR A 1 109 ? 9.080 -5.782 0.918 1.00 55.47 109 THR A C 1
ATOM 819 O O . THR A 1 109 ? 8.106 -6.241 1.512 1.00 55.47 109 THR A O 1
ATOM 822 N N . SER A 1 110 ? 10.316 -5.876 1.426 1.00 50.28 110 SER A N 1
ATOM 823 C CA . SER A 1 110 ? 10.640 -6.572 2.686 1.00 50.28 110 SER A CA 1
ATOM 824 C C . SER A 1 110 ? 10.246 -5.827 3.973 1.00 50.28 110 SER A C 1
ATOM 826 O O . SER A 1 110 ? 10.086 -6.469 5.012 1.00 50.28 110 SER A O 1
ATOM 828 N N . GLY A 1 111 ? 10.028 -4.505 3.919 1.00 46.41 111 GLY A N 1
ATOM 829 C CA . GLY A 1 111 ? 9.681 -3.685 5.093 1.00 46.41 111 GLY A CA 1
ATOM 830 C C . GLY A 1 111 ? 8.398 -4.131 5.807 1.00 46.41 111 GLY A C 1
ATOM 831 O O . GLY A 1 111 ? 8.315 -4.072 7.033 1.00 46.41 111 GLY A O 1
ATOM 832 N N . ALA A 1 112 ? 7.433 -4.680 5.060 1.00 43.97 112 ALA A N 1
ATOM 833 C CA . ALA A 1 112 ? 6.218 -5.254 5.632 1.00 43.97 112 ALA A CA 1
ATOM 834 C C . ALA A 1 112 ? 6.495 -6.544 6.430 1.00 43.97 112 ALA A C 1
ATOM 836 O O . ALA A 1 112 ? 5.899 -6.741 7.483 1.00 43.97 112 ALA A O 1
ATOM 837 N N . VAL A 1 113 ? 7.422 -7.399 5.981 1.00 44.00 113 VAL A N 1
ATOM 838 C CA . VAL A 1 113 ? 7.734 -8.688 6.633 1.00 44.00 113 VAL A CA 1
ATOM 839 C C . VAL A 1 113 ? 8.485 -8.479 7.949 1.00 44.00 113 VAL A C 1
ATOM 841 O O . VAL A 1 113 ? 8.150 -9.112 8.948 1.00 44.00 113 VAL A O 1
ATOM 844 N N . ALA A 1 114 ? 9.442 -7.545 7.980 1.00 39.09 114 ALA A N 1
ATOM 845 C CA . ALA A 1 114 ? 10.257 -7.276 9.166 1.00 39.09 114 ALA A CA 1
ATOM 846 C C . ALA A 1 114 ? 9.430 -6.782 10.369 1.00 39.09 114 ALA A C 1
ATOM 848 O O . ALA A 1 114 ? 9.736 -7.111 11.514 1.00 39.09 114 ALA A O 1
ATOM 849 N N . PHE A 1 115 ? 8.350 -6.032 10.125 1.00 41.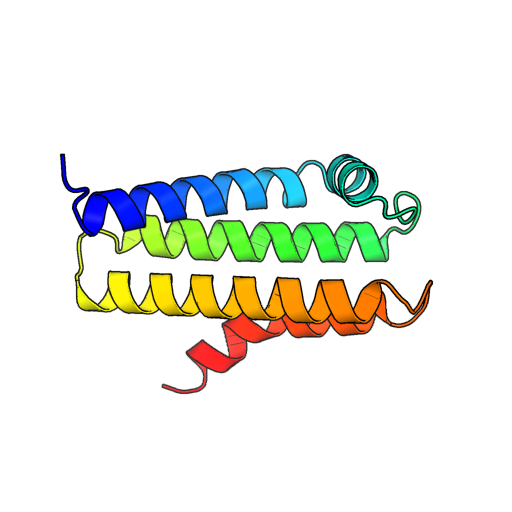75 115 PHE A N 1
ATOM 850 C CA . PHE A 1 115 ? 7.470 -5.561 11.195 1.00 41.75 115 PHE A CA 1
ATOM 851 C C . PHE A 1 115 ? 6.559 -6.672 11.747 1.00 41.75 115 PHE A C 1
ATOM 853 O O . PHE A 1 115 ? 6.273 -6.686 12.942 1.00 41.75 115 PHE A O 1
ATOM 860 N N . PHE A 1 116 ? 6.146 -7.638 10.915 1.00 45.88 116 PHE A N 1
ATOM 861 C CA . PHE A 1 116 ? 5.406 -8.820 11.379 1.00 45.88 116 PHE A CA 1
ATOM 862 C C . PHE A 1 116 ? 6.289 -9.819 12.142 1.00 45.88 116 PHE A C 1
ATOM 864 O O . PHE A 1 116 ? 5.766 -10.538 12.986 1.00 45.88 116 PHE A O 1
ATOM 871 N N . SER A 1 117 ? 7.605 -9.847 11.893 1.00 36.88 117 SER A N 1
ATOM 872 C CA . SER A 1 117 ? 8.557 -10.710 12.612 1.00 36.88 117 SER A CA 1
ATOM 873 C C . SER A 1 117 ? 9.087 -10.135 13.932 1.00 36.88 117 SER A C 1
ATOM 875 O O . SER A 1 117 ? 9.800 -10.832 14.643 1.00 36.88 117 SER A O 1
ATOM 877 N N . LEU A 1 118 ? 8.785 -8.872 14.257 1.00 37.75 118 LEU A N 1
ATOM 878 C CA . LEU A 1 118 ? 9.172 -8.225 15.524 1.00 37.75 118 LEU A CA 1
ATOM 879 C C . LEU A 1 118 ? 8.073 -8.316 16.602 1.00 37.75 118 LEU A C 1
ATOM 881 O O . LEU A 1 118 ? 8.053 -7.515 17.538 1.00 37.75 118 LEU A O 1
ATOM 885 N N . ARG A 1 119 ? 7.152 -9.273 16.458 1.00 34.84 119 ARG A N 1
ATOM 886 C CA . ARG A 1 119 ? 6.147 -9.628 17.462 1.00 34.84 119 ARG A CA 1
ATOM 887 C C . ARG A 1 119 ? 6.448 -10.970 18.096 1.00 34.84 119 ARG A C 1
ATOM 889 O O . ARG A 1 119 ? 6.724 -11.913 17.325 1.00 34.84 119 ARG A O 1
#

Sequence (119 aa):
MELTEEQITSGLGVAAVGLGGMFALLPGFMNKMAGLNLSENMESRLMIRLLGMRDISMGAGMLLNRTKPEASQQWRRILAFNAITDVALFGLALPRSKSKLKTLMAITTSGAVAFFSLR

Radius of gyration: 15.14 Å; chains: 1; bounding box: 37×30×40 Å

Foldseek 3Di:
DDDDLLRVLLVQLVVLLVCLVCQQVPVLVVCVVLVHPCSPPPLSSVLSNLVSVLSNVLSVQSNVCSVPVVSNVVSVVLVVVLVVLLVVLSVVVVVDPDDCVSVSSVVSSCSNVVSVVVD

Secondary structure (DSSP, 8-state):
-PPPHHHHHHHHHHHHHHHHHHHHH-HHHHHHHTT---TT-HHHHHHHHHHHHHHHHHHHHHHHHTT-HHHHHHHHHHHHHHHHHHHHHHHHHTTS-SSSHHHHHHHHHHHHHHHHTT-